Protein AF-A0A161T9F1-F1 (afdb_monomer)

Structure (mmCIF, N/CA/C/O backbone):
data_AF-A0A161T9F1-F1
#
_entry.id   AF-A0A161T9F1-F1
#
loop_
_atom_site.group_PDB
_atom_site.id
_atom_site.type_symbol
_atom_site.label_atom_id
_atom_site.label_alt_id
_atom_site.label_comp_id
_atom_site.label_asym_id
_atom_site.label_entity_id
_atom_site.label_seq_id
_atom_site.pdbx_PDB_ins_code
_atom_site.Cartn_x
_atom_site.Cartn_y
_atom_site.Cartn_z
_atom_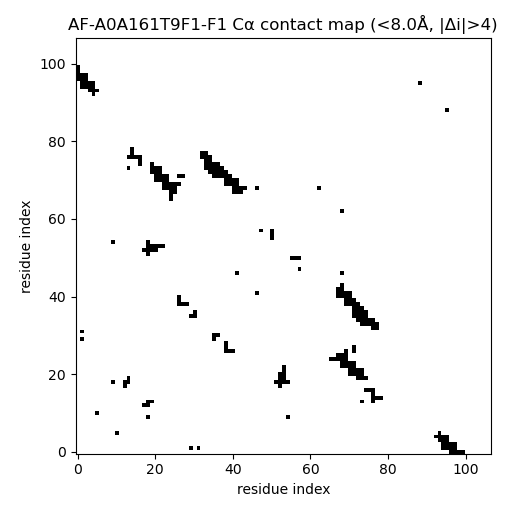site.occupancy
_atom_site.B_iso_or_equiv
_atom_site.auth_seq_id
_atom_site.auth_comp_id
_atom_site.auth_asym_id
_atom_site.auth_atom_id
_atom_site.pdbx_PDB_model_num
ATOM 1 N N . MET A 1 1 ? -2.518 -1.094 17.626 1.00 72.38 1 MET A N 1
ATOM 2 C CA . MET A 1 1 ? -2.829 -1.346 16.187 1.00 72.38 1 MET A CA 1
ATOM 3 C C . MET A 1 1 ? -1.952 -0.500 15.239 1.00 72.38 1 MET A C 1
ATOM 5 O O . MET A 1 1 ? -1.439 0.532 15.658 1.00 72.38 1 MET A O 1
ATOM 9 N N . LYS A 1 2 ? -1.748 -0.908 13.973 1.00 71.12 2 LYS A N 1
ATOM 10 C CA . LYS A 1 2 ? -1.046 -0.122 12.928 1.00 71.12 2 LYS A CA 1
ATOM 11 C C . LYS A 1 2 ? -2.046 0.398 11.887 1.00 71.12 2 LYS A C 1
ATOM 13 O O . LYS A 1 2 ? -2.934 -0.346 11.496 1.00 71.12 2 LYS A O 1
ATOM 18 N N . GLY A 1 3 ? -1.886 1.638 11.429 1.00 74.00 3 GLY A N 1
ATOM 19 C CA . GLY A 1 3 ? -2.657 2.219 10.324 1.00 74.00 3 GLY A CA 1
ATOM 20 C C . GLY A 1 3 ? -1.773 2.513 9.117 1.00 74.00 3 GLY A C 1
ATOM 21 O O . GLY A 1 3 ? -0.661 3.017 9.287 1.00 74.00 3 GLY A O 1
ATOM 22 N N . LEU A 1 4 ? -2.255 2.201 7.912 1.00 79.69 4 LEU A N 1
ATOM 23 C CA . LEU A 1 4 ? -1.605 2.583 6.658 1.00 79.69 4 LEU A CA 1
ATOM 24 C C . LEU A 1 4 ? -2.166 3.921 6.179 1.00 79.69 4 LEU A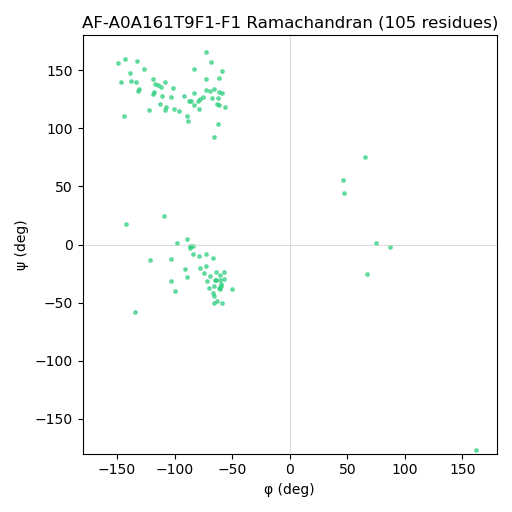 C 1
ATOM 26 O O . LEU A 1 4 ? -3.374 4.066 6.011 1.00 79.69 4 LEU A O 1
ATOM 30 N N . VAL A 1 5 ? -1.285 4.878 5.900 1.00 75.62 5 VAL A N 1
ATOM 31 C CA . VAL A 1 5 ? -1.683 6.153 5.296 1.00 75.62 5 VAL A CA 1
ATOM 32 C C . VAL A 1 5 ? -1.695 6.010 3.774 1.00 75.62 5 VAL A C 1
ATOM 34 O O . VAL A 1 5 ? -0.695 5.633 3.158 1.00 75.62 5 VAL A O 1
ATOM 37 N N . VAL A 1 6 ? -2.839 6.307 3.156 1.00 77.94 6 VAL A N 1
ATOM 38 C CA . VAL A 1 6 ? -3.042 6.281 1.701 1.00 77.94 6 VAL A CA 1
ATOM 39 C C . VAL A 1 6 ? -3.718 7.585 1.291 1.00 77.94 6 VAL A C 1
ATOM 41 O O . VAL A 1 6 ? -4.678 8.011 1.927 1.00 77.94 6 VAL A O 1
ATOM 44 N N . LYS A 1 7 ? -3.198 8.241 0.250 1.00 76.94 7 LYS A N 1
ATOM 45 C CA . LYS A 1 7 ? -3.753 9.499 -0.265 1.00 76.94 7 LYS A CA 1
ATOM 46 C C . LYS A 1 7 ? -4.925 9.242 -1.214 1.00 76.94 7 LYS A C 1
ATOM 48 O O . LYS A 1 7 ? -4.937 8.238 -1.927 1.00 76.94 7 LYS A O 1
ATOM 53 N N . SER A 1 8 ? -5.851 10.194 -1.261 1.00 75.12 8 SER A N 1
ATOM 54 C CA . SER A 1 8 ? -6.860 10.282 -2.320 1.00 75.12 8 SER A CA 1
ATOM 55 C C . SER A 1 8 ? -6.182 10.483 -3.687 1.00 75.12 8 SER A C 1
ATOM 57 O O . SER A 1 8 ? -5.140 11.149 -3.728 1.00 75.12 8 SER A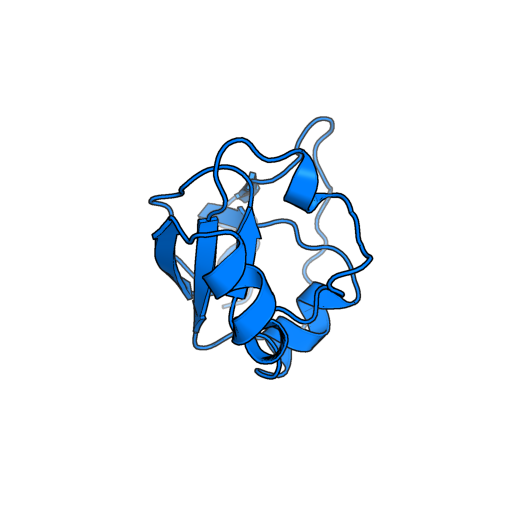 O 1
ATOM 59 N N . PRO A 1 9 ? -6.689 9.892 -4.790 1.00 83.75 9 PRO A N 1
AT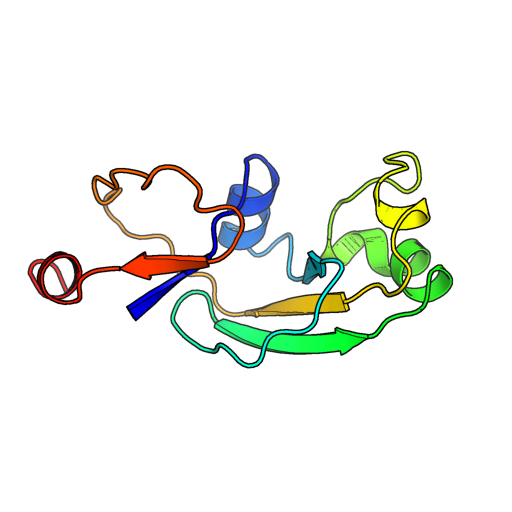OM 60 C CA . PRO A 1 9 ? -7.929 9.103 -4.911 1.00 83.75 9 PRO A CA 1
ATOM 61 C C . PRO A 1 9 ? -7.755 7.595 -4.648 1.00 83.75 9 PRO A C 1
ATOM 63 O O . PRO A 1 9 ? -8.659 6.793 -4.885 1.00 83.75 9 PRO A O 1
ATOM 66 N N . HIS A 1 10 ? -6.562 7.155 -4.246 1.00 84.56 10 HIS A N 1
ATOM 67 C CA . HIS A 1 10 ? -6.252 5.730 -4.160 1.00 84.56 10 HIS A CA 1
ATOM 68 C C . HIS A 1 10 ? -6.958 5.025 -3.002 1.00 84.56 10 HIS A C 1
ATOM 70 O O . HIS A 1 10 ? -7.234 3.833 -3.124 1.00 84.56 10 HIS A O 1
ATOM 76 N N . ILE A 1 11 ? -7.216 5.721 -1.891 1.00 81.69 11 ILE A N 1
ATOM 77 C CA . ILE A 1 11 ? -7.879 5.118 -0.729 1.00 81.69 11 ILE A CA 1
ATOM 78 C C . ILE A 1 11 ? -9.349 4.822 -1.028 1.00 81.69 11 ILE A C 1
ATOM 80 O O . ILE A 1 11 ? -9.850 3.772 -0.657 1.00 81.69 11 ILE A O 1
ATOM 84 N N . GLU A 1 12 ? -10.015 5.687 -1.776 1.00 82.94 12 GLU A N 1
ATOM 85 C CA . GLU A 1 12 ? -11.406 5.564 -2.190 1.00 82.94 12 GLU A CA 1
ATOM 86 C C . GLU A 1 12 ? -11.557 4.374 -3.129 1.00 82.94 12 GLU A C 1
ATOM 88 O O . GLU A 1 12 ? -12.320 3.467 -2.823 1.00 82.94 12 GLU A O 1
ATOM 93 N N . ARG A 1 13 ? -10.713 4.282 -4.164 1.00 84.38 13 ARG A N 1
ATOM 94 C CA . ARG A 1 13 ? -10.702 3.125 -5.075 1.00 84.38 13 ARG A CA 1
ATOM 95 C C . ARG A 1 13 ? -10.402 1.812 -4.361 1.00 84.38 13 ARG A C 1
ATOM 97 O O . ARG A 1 13 ? -10.926 0.770 -4.739 1.00 84.38 13 ARG A O 1
ATOM 104 N N . MET A 1 14 ? -9.530 1.838 -3.349 1.00 85.25 14 MET A N 1
ATOM 105 C CA . MET A 1 14 ? -9.295 0.655 -2.521 1.00 85.25 14 MET A CA 1
ATOM 106 C C . MET A 1 14 ? -10.545 0.296 -1.728 1.00 85.25 14 MET A C 1
ATOM 108 O O . MET A 1 14 ? -10.902 -0.870 -1.685 1.00 85.25 14 MET A O 1
ATOM 112 N N . LEU A 1 15 ? -11.215 1.277 -1.124 1.00 81.50 15 LEU A N 1
ATOM 113 C CA . LEU A 1 15 ? -12.419 1.071 -0.324 1.00 81.50 15 LEU A CA 1
ATOM 114 C C . LEU A 1 15 ? -13.647 0.656 -1.146 1.00 81.50 15 LEU A C 1
ATOM 116 O O . LEU A 1 15 ? -14.509 -0.036 -0.613 1.00 81.50 15 LEU A O 1
ATOM 120 N N . ASP A 1 16 ? -13.708 1.039 -2.419 1.00 84.25 16 ASP A N 1
ATOM 121 C CA . ASP A 1 16 ? -14.743 0.618 -3.374 1.00 84.25 16 ASP A CA 1
ATOM 122 C C . ASP A 1 16 ? -14.434 -0.741 -4.023 1.00 84.25 16 ASP A C 1
ATOM 124 O O . ASP A 1 16 ? -15.219 -1.255 -4.813 1.00 84.25 16 ASP A O 1
ATOM 128 N N . GLY A 1 17 ? -13.294 -1.354 -3.681 1.00 82.06 17 GLY A N 1
ATOM 129 C CA . GLY A 1 17 ? -12.874 -2.649 -4.218 1.00 82.06 17 GLY A CA 1
ATOM 130 C C . GLY A 1 17 ? -12.349 -2.593 -5.655 1.00 82.06 17 GLY A C 1
ATOM 131 O O . GLY A 1 17 ? -11.935 -3.618 -6.191 1.00 82.06 17 GLY A O 1
ATOM 132 N N . GLU A 1 18 ? -12.304 -1.409 -6.263 1.00 86.38 18 GLU A N 1
ATOM 133 C CA . GLU A 1 18 ? -11.777 -1.203 -7.610 1.00 86.38 18 GLU A CA 1
ATOM 134 C C . GLU A 1 18 ? -10.269 -1.460 -7.651 1.00 86.38 18 GLU A C 1
ATOM 136 O O . GLU A 1 18 ? -9.775 -2.105 -8.572 1.00 86.38 18 GLU A O 1
ATOM 141 N N . LYS A 1 19 ? -9.536 -0.988 -6.632 1.00 86.94 19 LYS A N 1
ATOM 142 C CA . LYS A 1 19 ? -8.073 -1.066 -6.521 1.00 86.94 19 LYS A CA 1
ATOM 143 C C . LYS A 1 19 ? -7.656 -2.078 -5.459 1.00 86.94 19 LYS A C 1
ATOM 145 O O . LYS A 1 19 ? -7.834 -1.853 -4.267 1.00 86.94 19 LYS A O 1
ATOM 150 N N . THR A 1 20 ? -6.988 -3.146 -5.877 1.00 88.50 20 THR A N 1
ATOM 151 C CA . THR A 1 20 ? -6.552 -4.217 -4.969 1.00 88.50 20 THR A CA 1
ATOM 152 C C . THR A 1 20 ? -5.066 -4.163 -4.635 1.00 88.50 20 THR A C 1
ATOM 154 O O . THR A 1 20 ? -4.642 -4.855 -3.719 1.00 88.50 20 THR A O 1
ATOM 157 N N . TRP A 1 21 ? -4.240 -3.374 -5.332 1.00 89.25 21 TRP A N 1
ATOM 158 C CA . TRP A 1 21 ? -2.788 -3.315 -5.096 1.00 89.25 21 TRP A CA 1
ATOM 159 C C . TRP A 1 21 ? -2.319 -1.924 -4.660 1.00 89.25 21 TRP A C 1
ATOM 161 O O . TRP A 1 21 ? -2.607 -0.921 -5.314 1.00 89.25 21 TRP A O 1
ATOM 171 N N . GLY A 1 22 ? -1.523 -1.847 -3.593 1.00 88.12 22 GLY A N 1
ATOM 172 C CA . GLY A 1 22 ? -0.742 -0.670 -3.203 1.00 88.12 22 GLY A CA 1
ATOM 173 C C . GLY A 1 22 ? 0.725 -0.807 -3.616 1.00 88.12 22 GLY A C 1
ATOM 174 O O . GLY A 1 22 ? 1.421 -1.674 -3.102 1.00 88.12 22 GLY A O 1
ATOM 175 N N . ILE A 1 23 ? 1.215 0.058 -4.509 1.00 89.06 23 ILE A N 1
ATOM 176 C CA . ILE A 1 23 ? 2.608 0.014 -4.984 1.00 89.06 23 ILE A CA 1
ATOM 177 C C . ILE A 1 23 ? 3.534 0.730 -3.999 1.00 89.06 23 ILE A C 1
ATOM 179 O O . ILE A 1 23 ? 3.241 1.851 -3.570 1.00 89.06 23 ILE A O 1
ATOM 183 N N . ARG A 1 24 ? 4.635 0.084 -3.606 1.00 87.44 24 ARG A N 1
ATOM 184 C CA . ARG A 1 24 ? 5.618 0.594 -2.637 1.00 87.44 24 ARG A CA 1
ATOM 185 C C . ARG A 1 24 ? 7.039 0.189 -3.029 1.00 87.44 24 ARG A C 1
ATOM 187 O O . ARG A 1 24 ? 7.239 -0.789 -3.733 1.00 87.44 24 ARG A O 1
ATOM 194 N N . SER A 1 25 ? 8.034 0.903 -2.509 1.00 86.88 25 SER A N 1
ATOM 195 C CA . SER A 1 25 ? 9.458 0.579 -2.696 1.00 86.88 25 SER A CA 1
ATOM 196 C C . SER A 1 25 ? 10.01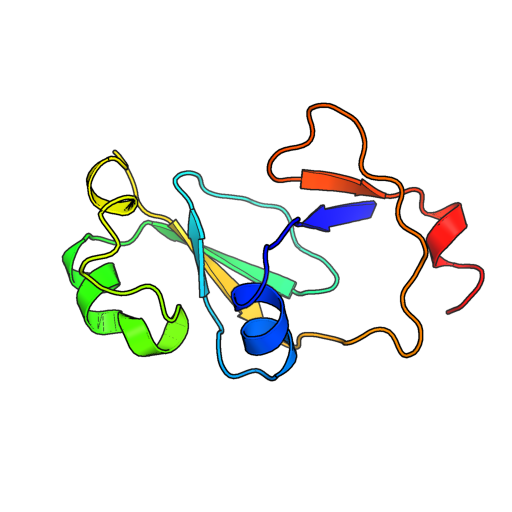5 -0.425 -1.675 1.00 86.88 25 SER A C 1
ATOM 198 O O . SER A 1 25 ? 11.192 -0.777 -1.729 1.00 86.88 25 SER A O 1
ATOM 200 N N . LYS A 1 26 ? 9.192 -0.877 -0.713 1.00 86.19 26 LYS A N 1
ATOM 201 C CA . LYS A 1 26 ? 9.572 -1.830 0.344 1.00 86.19 26 LYS A CA 1
ATOM 202 C C . LYS A 1 26 ? 8.469 -2.863 0.598 1.00 86.19 26 LYS A C 1
ATOM 204 O O . LYS A 1 26 ? 7.282 -2.538 0.512 1.00 86.19 26 LYS A O 1
ATOM 209 N N . ASN A 1 27 ? 8.872 -4.075 0.974 1.00 88.75 27 ASN A N 1
ATOM 210 C CA . ASN A 1 27 ? 7.984 -5.125 1.481 1.00 88.75 27 ASN A CA 1
ATOM 211 C C . ASN A 1 27 ? 7.410 -4.739 2.866 1.00 88.75 27 ASN A C 1
ATOM 213 O O . ASN A 1 27 ? 7.996 -3.932 3.593 1.00 88.75 27 ASN A O 1
ATOM 217 N N . THR A 1 28 ? 6.273 -5.322 3.249 1.00 83.69 28 THR A N 1
ATOM 218 C CA . THR A 1 28 ? 5.749 -5.299 4.616 1.00 83.69 28 THR A CA 1
ATOM 219 C C . THR A 1 28 ? 5.194 -6.660 5.045 1.00 83.69 28 THR A C 1
ATOM 221 O O . THR A 1 28 ? 4.497 -7.339 4.289 1.00 83.69 28 THR A O 1
ATOM 224 N N . THR A 1 29 ? 5.435 -7.023 6.305 1.00 82.19 29 THR A N 1
ATOM 225 C CA . THR A 1 29 ? 4.854 -8.199 6.975 1.00 82.19 29 THR A CA 1
ATOM 226 C C . THR A 1 29 ? 3.639 -7.854 7.845 1.00 82.19 29 THR A C 1
ATOM 228 O O . THR A 1 29 ? 3.067 -8.739 8.470 1.00 82.19 29 THR A O 1
ATOM 231 N N . ILE A 1 30 ? 3.218 -6.583 7.898 1.00 77.75 30 ILE A N 1
ATOM 232 C CA . ILE A 1 30 ? 2.060 -6.142 8.693 1.00 77.75 30 ILE A CA 1
ATOM 233 C C . ILE A 1 30 ? 0.764 -6.626 8.025 1.00 77.75 30 ILE A C 1
ATOM 235 O O . ILE A 1 30 ? 0.606 -6.464 6.814 1.00 77.75 30 ILE A O 1
ATOM 239 N N . ARG A 1 31 ? -0.148 -7.208 8.814 1.00 76.00 31 ARG A N 1
ATOM 240 C CA . ARG A 1 31 ? -1.465 -7.744 8.415 1.00 76.00 31 ARG A CA 1
ATOM 241 C C . ARG A 1 31 ? -2.527 -7.259 9.429 1.00 76.00 31 ARG A C 1
ATOM 243 O O . ARG A 1 31 ? -2.207 -7.189 10.615 1.00 76.00 31 ARG A O 1
ATOM 250 N N . GLY A 1 32 ? -3.739 -6.880 9.001 1.00 64.94 32 GLY A N 1
ATOM 251 C CA . GLY A 1 32 ? -4.808 -6.346 9.874 1.00 64.94 32 GLY A CA 1
ATOM 252 C C . GLY A 1 3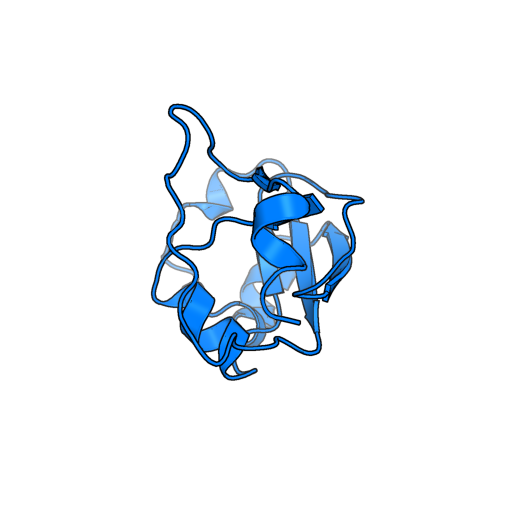2 ? -5.906 -5.598 9.100 1.00 64.94 32 GLY A C 1
ATOM 253 O O . GLY A 1 32 ? -5.827 -5.533 7.889 1.00 64.94 32 GLY A O 1
ATOM 254 N N . THR A 1 33 ? -6.906 -5.010 9.769 1.00 62.97 33 THR A N 1
ATOM 255 C CA . THR A 1 33 ? -8.113 -4.451 9.113 1.00 62.97 33 THR A CA 1
ATOM 256 C C . THR A 1 33 ? -7.799 -3.354 8.074 1.00 62.97 33 THR A C 1
ATOM 258 O O . THR A 1 33 ? -7.102 -2.384 8.376 1.00 62.97 33 THR A O 1
ATOM 261 N N . ILE A 1 34 ? -8.379 -3.495 6.869 1.00 61.06 34 ILE A N 1
ATOM 262 C CA . ILE A 1 34 ? -7.736 -3.286 5.549 1.00 61.06 34 ILE A CA 1
ATOM 263 C C . ILE A 1 34 ? -6.649 -4.343 5.357 1.00 61.06 34 ILE A C 1
ATOM 265 O O . ILE A 1 34 ? -5.459 -4.054 5.510 1.00 61.06 34 ILE A O 1
ATOM 269 N N . ASP A 1 35 ? -7.076 -5.574 5.057 1.00 58.91 35 ASP A N 1
ATOM 270 C CA . ASP A 1 35 ? -6.176 -6.718 4.976 1.00 58.91 35 ASP A CA 1
ATOM 271 C C . ASP A 1 35 ? -5.222 -6.523 3.801 1.00 58.91 35 ASP A C 1
ATOM 273 O O . ASP A 1 35 ? -5.506 -6.918 2.670 1.00 58.91 35 ASP A O 1
ATOM 277 N N . ILE A 1 36 ? -4.055 -5.935 4.067 1.00 63.53 36 ILE A N 1
ATOM 278 C CA . ILE A 1 36 ? -2.877 -6.276 3.284 1.00 63.53 36 ILE A CA 1
ATOM 279 C C . ILE A 1 36 ? -2.685 -7.750 3.568 1.00 63.53 36 ILE A C 1
ATOM 281 O O . ILE A 1 36 ? -2.284 -8.090 4.669 1.00 63.53 36 ILE A O 1
ATOM 285 N N . ILE A 1 37 ? -3.043 -8.620 2.641 1.00 67.88 37 ILE A N 1
ATOM 286 C CA . ILE A 1 37 ? -2.918 -10.066 2.829 1.00 67.88 37 ILE A CA 1
ATOM 287 C C . ILE A 1 37 ? -1.549 -10.558 2.370 1.00 67.88 37 ILE A C 1
ATOM 289 O O . ILE A 1 37 ? -1.018 -11.526 2.908 1.00 67.88 37 ILE A O 1
ATOM 293 N N . ASP A 1 38 ? -0.954 -9.856 1.407 1.00 71.94 38 ASP A N 1
ATOM 294 C CA . ASP A 1 38 ? 0.271 -10.269 0.745 1.00 71.94 38 ASP A CA 1
ATOM 295 C C . ASP A 1 38 ?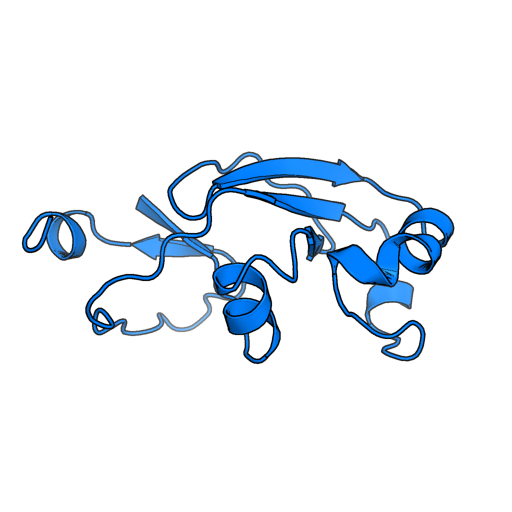 1.104 -9.058 0.305 1.00 71.94 38 ASP A C 1
ATOM 297 O O . ASP A 1 38 ? 0.594 -7.947 0.129 1.00 71.94 38 ASP A O 1
ATOM 301 N N . SER A 1 39 ? 2.405 -9.270 0.151 1.00 86.00 39 SER A N 1
ATOM 302 C CA . SER A 1 39 ? 3.346 -8.287 -0.366 1.00 86.00 39 SER A CA 1
ATOM 303 C C . SER A 1 39 ? 4.385 -9.008 -1.209 1.00 86.00 39 SER A C 1
ATOM 305 O O . SER A 1 39 ? 5.220 -9.747 -0.685 1.00 86.00 39 SER A O 1
ATOM 307 N N . LYS A 1 40 ? 4.327 -8.782 -2.521 1.00 89.25 40 LYS A N 1
ATOM 308 C CA . LYS A 1 40 ? 5.214 -9.434 -3.486 1.00 89.25 40 LYS A CA 1
ATOM 309 C C . LYS A 1 40 ? 6.090 -8.422 -4.204 1.00 89.25 40 LYS A C 1
ATOM 311 O O . LYS A 1 40 ? 5.619 -7.343 -4.564 1.00 89.25 40 LYS A O 1
ATOM 316 N N . GLU A 1 41 ? 7.359 -8.770 -4.389 1.00 92.56 41 GLU A N 1
ATOM 317 C CA . GLU A 1 41 ? 8.240 -8.053 -5.313 1.00 92.56 41 GLU A CA 1
ATOM 318 C C . GLU A 1 41 ? 7.750 -8.336 -6.737 1.00 92.56 41 GLU A C 1
ATOM 320 O O . GLU A 1 41 ? 7.449 -9.484 -7.058 1.00 92.56 41 GLU A O 1
ATOM 325 N N . ILE A 1 42 ? 7.617 -7.297 -7.556 1.00 91.31 42 ILE A N 1
ATOM 326 C CA . ILE A 1 42 ? 7.190 -7.398 -8.953 1.00 91.31 42 ILE A CA 1
ATOM 327 C C . ILE A 1 42 ? 8.204 -6.700 -9.854 1.00 91.31 42 ILE A C 1
ATOM 329 O O . ILE A 1 42 ? 8.866 -5.740 -9.452 1.00 91.31 42 ILE A O 1
ATOM 333 N N . SER A 1 43 ? 8.313 -7.178 -11.087 1.00 90.69 43 SER A N 1
ATOM 334 C CA . SER A 1 43 ? 9.096 -6.520 -12.132 1.00 90.69 43 SER A CA 1
ATOM 335 C C . SER A 1 43 ? 8.420 -5.237 -12.643 1.00 90.69 43 SER A C 1
ATOM 337 O O . SER A 1 43 ? 7.229 -5.003 -12.420 1.00 90.69 43 SER A O 1
ATOM 339 N N . LEU A 1 44 ? 9.170 -4.399 -13.373 1.00 88.69 44 LEU A N 1
ATOM 340 C CA . LEU A 1 44 ? 8.605 -3.226 -14.056 1.00 88.69 44 LEU A CA 1
ATOM 341 C C . LEU A 1 44 ? 7.554 -3.631 -15.102 1.00 88.69 44 LEU A C 1
ATOM 343 O O . LEU A 1 44 ? 6.532 -2.960 -15.225 1.00 88.69 44 LEU A O 1
ATOM 347 N N . GLN A 1 45 ? 7.782 -4.744 -15.804 1.00 88.56 45 GLN A N 1
ATOM 348 C CA . GLN A 1 45 ? 6.835 -5.289 -16.776 1.00 88.56 45 GLN A CA 1
ATOM 349 C C . GLN A 1 45 ? 5.530 -5.705 -16.088 1.00 88.56 45 GLN A C 1
ATOM 351 O O . GLN A 1 45 ? 4.456 -5.266 -16.483 1.00 88.56 45 GLN A O 1
ATOM 356 N N . GLU A 1 46 ? 5.612 -6.452 -14.981 1.00 89.50 46 GLU A N 1
ATOM 357 C CA . GLU A 1 46 ? 4.424 -6.809 -14.201 1.00 89.50 46 GLU A CA 1
ATOM 358 C C . GLU A 1 46 ? 3.693 -5.580 -13.661 1.00 89.50 46 GLU A C 1
ATOM 360 O O . GLU A 1 46 ? 2.468 -5.580 -13.649 1.00 89.50 46 GLU A O 1
ATOM 365 N N . TYR A 1 47 ? 4.405 -4.537 -13.225 1.00 89.06 47 TYR A N 1
ATOM 366 C CA . TYR A 1 47 ? 3.783 -3.266 -12.848 1.00 89.06 47 TYR A CA 1
ATOM 367 C C . TYR A 1 47 ? 2.991 -2.669 -14.024 1.00 89.06 47 TYR A C 1
ATOM 369 O O . TYR A 1 47 ? 1.811 -2.366 -13.879 1.00 89.06 47 TYR A O 1
ATOM 377 N N . GLN A 1 48 ? 3.597 -2.571 -15.209 1.00 88.44 48 GLN A N 1
ATOM 378 C CA . GLN A 1 48 ? 2.952 -2.002 -16.397 1.00 88.44 48 GLN A CA 1
ATOM 379 C C . GLN A 1 48 ? 1.759 -2.834 -16.895 1.00 88.44 48 GLN A C 1
ATOM 381 O O . GLN A 1 48 ? 0.768 -2.268 -17.358 1.00 88.44 48 GLN A O 1
ATOM 386 N N . ASP A 1 49 ? 1.828 -4.159 -16.798 1.00 89.81 49 ASP A N 1
ATOM 387 C CA . ASP A 1 49 ? 0.772 -5.061 -17.275 1.00 89.81 49 ASP A CA 1
ATOM 388 C C . ASP A 1 49 ? -0.421 -5.137 -16.311 1.00 89.81 49 ASP A C 1
ATOM 390 O O . ASP A 1 49 ? -1.532 -5.512 -16.694 1.00 89.81 49 ASP A O 1
ATOM 394 N N . ASN A 1 50 ? -0.213 -4.761 -15.047 1.00 90.06 50 ASN A N 1
ATOM 395 C CA . ASN A 1 50 ? -1.197 -4.879 -13.974 1.00 90.06 50 ASN A CA 1
ATOM 396 C C . ASN A 1 50 ? -1.759 -3.531 -13.505 1.00 90.06 50 ASN A C 1
ATOM 398 O O . ASN A 1 50 ? -2.294 -3.436 -12.395 1.00 90.06 50 ASN A O 1
ATOM 402 N N . GLU A 1 51 ? -1.727 -2.518 -14.375 1.00 87.94 51 GLU A N 1
ATOM 403 C CA . GLU A 1 51 ? -2.251 -1.175 -14.107 1.00 87.94 51 GLU A CA 1
ATOM 404 C C . GLU A 1 51 ? -3.678 -1.201 -13.548 1.00 87.94 51 GLU A C 1
ATOM 406 O O . GLU A 1 51 ? -3.982 -0.496 -12.590 1.00 87.94 51 GLU A O 1
ATOM 411 N N . LYS A 1 52 ? -4.529 -2.104 -14.045 1.00 88.88 52 LYS A N 1
ATOM 412 C CA . LYS A 1 52 ? -5.910 -2.291 -13.569 1.00 88.88 52 LYS A CA 1
ATOM 413 C C . LYS A 1 52 ? -6.047 -2.595 -12.071 1.00 88.88 52 LYS A C 1
ATOM 415 O O . LYS A 1 52 ? -7.107 -2.362 -11.510 1.00 88.88 52 LYS A O 1
ATOM 420 N N . TYR A 1 53 ? -5.017 -3.130 -11.410 1.00 87.06 53 TYR A N 1
ATOM 421 C CA . TYR A 1 53 ? -5.081 -3.446 -9.978 1.00 87.06 53 TYR A CA 1
ATOM 422 C C . TYR A 1 53 ? -4.607 -2.296 -9.094 1.00 87.06 53 TYR A C 1
ATOM 424 O O . TYR A 1 53 ? -4.957 -2.250 -7.913 1.00 87.06 53 TYR A O 1
ATOM 432 N N . HIS A 1 54 ? -3.814 -1.366 -9.633 1.00 86.50 54 HIS A N 1
ATOM 433 C CA . HIS A 1 54 ? -3.257 -0.258 -8.862 1.00 86.50 54 HIS A CA 1
ATOM 434 C C . HIS A 1 54 ? -3.623 1.139 -9.377 1.00 86.50 54 HIS A C 1
ATOM 436 O O . HIS A 1 54 ? -3.448 2.090 -8.621 1.00 86.50 54 HIS A O 1
ATOM 442 N N . TYR A 1 55 ? -4.160 1.308 -10.579 1.00 86.94 55 TYR A N 1
ATOM 443 C CA . TYR A 1 55 ? -4.563 2.603 -11.141 1.00 86.94 55 TYR A CA 1
ATOM 444 C C . TYR A 1 55 ? -3.493 3.692 -10.972 1.00 86.94 55 TYR A C 1
ATOM 446 O O . TYR A 1 55 ? -3.786 4.797 -10.518 1.00 86.94 55 TYR A O 1
ATOM 454 N N . VAL A 1 56 ? -2.236 3.339 -11.243 1.00 84.31 56 VAL A N 1
ATOM 455 C CA . VAL A 1 56 ? -1.130 4.303 -11.321 1.00 84.31 56 VAL A CA 1
ATOM 456 C C . VAL A 1 56 ? -0.708 4.299 -12.776 1.00 84.31 56 VAL A C 1
ATOM 458 O O . VAL A 1 56 ? -0.372 3.227 -13.280 1.00 84.31 56 VAL A O 1
ATOM 461 N N . SER A 1 57 ? -0.771 5.461 -13.427 1.00 79.12 57 SER A N 1
ATOM 462 C CA . SER A 1 57 ? -0.428 5.572 -14.844 1.00 79.12 57 SER A CA 1
ATOM 463 C C . SER A 1 57 ? 1.014 5.119 -15.077 1.00 79.12 57 SER A C 1
ATOM 465 O O . SER A 1 57 ? 1.897 5.297 -14.229 1.00 79.12 57 SER A O 1
ATOM 467 N N . LYS A 1 58 ? 1.274 4.563 -16.259 1.00 71.94 58 LYS A N 1
ATOM 468 C CA . LYS A 1 58 ? 2.634 4.247 -16.717 1.00 71.94 58 LYS A CA 1
ATOM 469 C C . LYS A 1 58 ? 3.511 5.501 -16.799 1.00 71.94 58 LYS A C 1
ATOM 471 O O . LYS A 1 58 ? 4.719 5.402 -16.596 1.00 71.94 58 LYS A O 1
ATOM 476 N N . ASP A 1 59 ? 2.890 6.663 -16.994 1.00 69.50 59 ASP A N 1
ATOM 477 C CA . ASP A 1 59 ? 3.559 7.961 -17.130 1.00 69.50 59 ASP A CA 1
ATOM 478 C C . ASP A 1 59 ? 3.888 8.627 -15.787 1.00 69.50 59 ASP A C 1
ATOM 480 O O . ASP A 1 59 ? 4.601 9.626 -15.753 1.00 69.50 59 ASP A O 1
ATOM 484 N N . ASP A 1 60 ? 3.403 8.083 -14.663 1.00 69.00 60 ASP A N 1
ATOM 485 C CA . ASP A 1 60 ? 3.523 8.729 -13.346 1.00 69.00 60 ASP A CA 1
ATOM 486 C C . ASP A 1 60 ? 4.990 8.805 -12.861 1.00 69.00 60 ASP A C 1
ATOM 488 O O . ASP A 1 60 ? 5.298 9.516 -11.913 1.00 69.00 60 ASP A O 1
ATOM 492 N N . GLY A 1 61 ? 5.930 8.101 -13.513 1.00 65.75 61 GLY A N 1
ATOM 493 C CA . GLY A 1 61 ? 7.390 8.284 -13.403 1.00 65.75 61 GLY A CA 1
ATOM 494 C C . GLY A 1 61 ? 8.030 7.936 -12.048 1.00 65.75 61 GLY A C 1
ATOM 495 O O . GLY A 1 61 ? 9.191 7.533 -11.990 1.00 65.75 61 GLY A O 1
ATOM 496 N N . PHE A 1 62 ? 7.281 7.999 -10.947 1.00 72.12 62 PHE A N 1
ATOM 497 C CA . PHE A 1 62 ? 7.743 7.747 -9.583 1.00 72.12 62 PHE A CA 1
ATOM 498 C C . PHE A 1 62 ? 8.304 6.338 -9.402 1.00 72.12 62 PHE A C 1
ATOM 500 O O . PHE A 1 62 ? 9.256 6.142 -8.646 1.00 72.12 62 PHE A O 1
ATOM 507 N N . VAL A 1 63 ? 7.733 5.362 -10.109 1.00 73.75 63 VAL A N 1
ATOM 508 C CA . VAL A 1 63 ? 8.124 3.951 -10.017 1.00 73.75 63 VAL A CA 1
ATOM 509 C C . VAL A 1 63 ? 9.452 3.677 -10.728 1.00 73.75 63 VAL A C 1
ATOM 511 O O . VAL A 1 63 ? 10.177 2.780 -10.307 1.00 73.75 63 VAL A O 1
ATOM 514 N N . LEU A 1 64 ? 9.843 4.494 -11.715 1.00 74.06 64 LEU A N 1
ATOM 515 C CA . LEU A 1 64 ? 11.133 4.354 -12.410 1.00 74.06 64 LEU A CA 1
ATOM 516 C C . LEU A 1 64 ? 12.330 4.589 -11.475 1.00 74.06 64 LEU A C 1
ATOM 518 O O . LEU A 1 64 ? 13.414 4.065 -11.708 1.00 74.06 64 LEU A O 1
ATOM 522 N N . ASN A 1 65 ? 12.124 5.328 -10.381 1.00 79.69 65 ASN A N 1
ATOM 523 C CA . ASN A 1 65 ? 13.153 5.594 -9.375 1.00 79.69 65 ASN A CA 1
ATOM 524 C C . ASN A 1 65 ? 13.249 4.501 -8.297 1.00 79.69 65 ASN A C 1
ATOM 526 O O . ASN A 1 65 ? 14.080 4.588 -7.387 1.00 79.69 65 ASN A O 1
ATOM 530 N N . TYR A 1 66 ? 12.385 3.484 -8.332 1.00 81.69 66 TYR A N 1
ATOM 531 C CA . TYR A 1 66 ? 12.402 2.417 -7.340 1.00 81.69 66 TYR A CA 1
ATOM 532 C C . TYR A 1 66 ? 13.401 1.335 -7.737 1.00 81.69 66 TYR A C 1
ATOM 534 O O . TYR A 1 66 ? 13.269 0.694 -8.771 1.00 81.69 66 TYR A O 1
ATOM 542 N N . LYS A 1 67 ? 14.360 1.054 -6.846 1.00 84.75 67 LYS A N 1
ATOM 543 C CA . LYS A 1 67 ? 15.267 -0.097 -7.004 1.00 84.75 67 LYS A CA 1
ATOM 544 C C . LYS A 1 67 ? 14.514 -1.431 -7.037 1.00 84.75 67 LYS A C 1
ATOM 546 O O . LYS A 1 67 ? 14.993 -2.387 -7.632 1.00 84.75 67 LYS A O 1
ATOM 551 N N . LYS A 1 68 ? 13.380 -1.495 -6.334 1.00 87.94 68 LYS A N 1
ATOM 552 C CA . LYS A 1 68 ? 12.499 -2.657 -6.207 1.00 87.94 68 LYS A CA 1
ATOM 553 C C . LYS A 1 68 ? 11.057 -2.191 -6.084 1.00 87.94 68 LYS A C 1
ATOM 555 O O . LYS A 1 68 ? 10.789 -1.219 -5.374 1.00 87.94 68 LYS A O 1
ATOM 560 N N . ILE A 1 69 ? 10.143 -2.900 -6.733 1.00 90.19 69 ILE A N 1
ATOM 561 C CA . ILE A 1 69 ? 8.716 -2.585 -6.735 1.00 90.19 69 ILE A CA 1
ATOM 562 C C . ILE A 1 69 ? 8.001 -3.678 -5.952 1.00 90.19 69 ILE A C 1
ATOM 564 O O . ILE A 1 69 ? 8.181 -4.859 -6.224 1.00 90.19 69 ILE A O 1
ATOM 568 N N . TYR A 1 70 ? 7.189 -3.286 -4.978 1.00 90.38 70 TYR A N 1
ATOM 569 C CA . TYR A 1 70 ? 6.371 -4.199 -4.193 1.00 90.38 70 TYR A CA 1
ATOM 570 C C . TYR A 1 70 ? 4.895 -3.879 -4.382 1.00 90.38 70 TYR A C 1
ATOM 572 O O . TYR A 1 70 ? 4.477 -2.733 -4.200 1.00 90.38 70 TYR A O 1
ATOM 580 N N . ALA A 1 71 ? 4.103 -4.901 -4.691 1.00 90.31 71 ALA A N 1
ATOM 581 C CA . ALA A 1 71 ? 2.651 -4.828 -4.694 1.00 90.31 71 ALA A CA 1
ATOM 582 C C . ALA A 1 71 ? 2.106 -5.352 -3.365 1.00 90.31 71 ALA A C 1
ATOM 584 O O . ALA A 1 71 ? 2.255 -6.529 -3.041 1.00 90.31 71 ALA A O 1
ATOM 585 N N . TRP A 1 72 ? 1.481 -4.469 -2.590 1.00 89.38 72 TRP A N 1
ATOM 586 C CA . TRP A 1 72 ? 0.763 -4.819 -1.367 1.00 89.38 72 TRP A CA 1
ATOM 587 C C . TRP A 1 72 ? -0.679 -5.147 -1.735 1.00 89.38 72 TRP A C 1
ATOM 589 O O . TRP A 1 72 ? -1.423 -4.257 -2.148 1.00 89.38 72 TRP A O 1
ATOM 599 N N . VAL A 1 73 ? -1.058 -6.417 -1.629 1.00 84.00 73 VAL A N 1
ATOM 600 C CA . VAL A 1 73 ? -2.378 -6.905 -2.033 1.00 84.00 73 VAL A CA 1
ATOM 601 C C . VAL A 1 73 ? -3.368 -6.661 -0.906 1.00 84.00 73 VAL A C 1
ATOM 603 O O . VAL A 1 73 ? -3.195 -7.187 0.188 1.00 84.00 73 VAL A O 1
ATOM 606 N N . VAL A 1 74 ? -4.405 -5.887 -1.195 1.00 83.25 74 VAL A N 1
ATOM 607 C CA . VAL A 1 74 ? -5.496 -5.522 -0.297 1.00 83.25 74 VA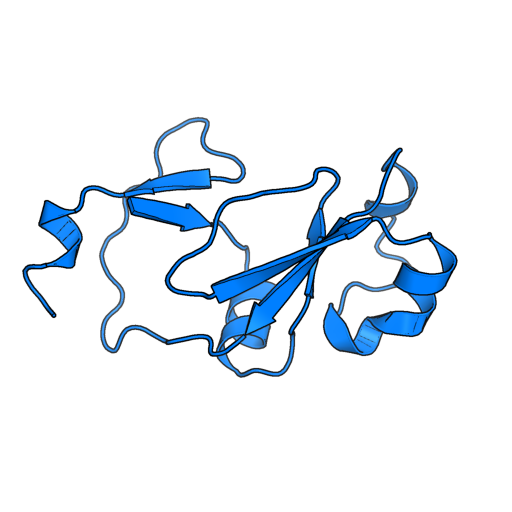L A CA 1
ATOM 608 C C . VAL A 1 74 ? -6.723 -6.373 -0.617 1.00 83.25 74 VAL A C 1
ATOM 610 O O . VAL A 1 74 ? -7.093 -6.522 -1.785 1.00 83.25 74 VAL A O 1
ATOM 613 N N . ARG A 1 75 ? -7.373 -6.917 0.415 1.00 75.94 75 ARG A N 1
ATOM 614 C CA . ARG A 1 75 ? -8.683 -7.576 0.313 1.00 75.94 75 ARG A CA 1
ATOM 615 C C . ARG A 1 75 ? -9.637 -7.088 1.397 1.00 75.94 75 ARG A C 1
ATOM 617 O O . ARG A 1 75 ? -9.203 -6.585 2.428 1.00 75.94 75 ARG A O 1
ATOM 624 N N . ASN A 1 76 ? -10.935 -7.259 1.134 1.00 72.94 76 ASN A N 1
ATOM 625 C CA . ASN A 1 76 ? -12.035 -6.959 2.056 1.00 72.94 76 ASN A CA 1
ATOM 626 C C . ASN A 1 76 ? -11.900 -5.585 2.735 1.00 72.94 76 ASN A C 1
ATOM 628 O O . ASN A 1 76 ? -11.866 -5.494 3.964 1.00 72.94 76 ASN A O 1
ATOM 632 N N . PRO A 1 77 ? -11.770 -4.504 1.950 1.00 73.75 77 PRO A N 1
ATOM 633 C CA . PRO A 1 77 ? -11.681 -3.173 2.515 1.00 73.75 77 PRO A CA 1
ATOM 634 C C . PRO A 1 77 ? -12.982 -2.851 3.265 1.00 73.75 77 PRO A C 1
ATOM 636 O O . PRO A 1 77 ? -14.076 -2.950 2.713 1.00 73.75 77 PRO A O 1
ATOM 639 N N . VAL A 1 78 ? -12.874 -2.458 4.533 1.00 70.75 78 VAL A N 1
ATOM 640 C CA . VAL A 1 78 ? -14.035 -2.071 5.343 1.00 70.75 78 VAL A CA 1
ATOM 641 C C . VAL A 1 78 ? -14.021 -0.562 5.539 1.00 70.75 78 VAL A C 1
ATOM 643 O O . VAL A 1 78 ? -13.101 -0.009 6.144 1.00 70.75 78 VAL A O 1
ATOM 646 N N . ARG A 1 79 ? -15.067 0.112 5.051 1.00 71.19 79 ARG A N 1
ATOM 647 C CA . ARG A 1 79 ? -15.325 1.520 5.371 1.00 71.19 79 ARG A CA 1
ATOM 648 C C . ARG A 1 79 ? -15.882 1.611 6.792 1.00 71.19 79 ARG A C 1
ATOM 650 O O . ARG A 1 79 ? -16.878 0.967 7.117 1.00 71.19 79 ARG A O 1
ATOM 657 N N . PHE A 1 80 ? -15.277 2.442 7.639 1.00 67.12 80 PHE A N 1
ATOM 658 C CA . PHE A 1 80 ? -15.905 2.791 8.914 1.00 67.12 80 PHE A CA 1
ATOM 659 C C . PHE A 1 80 ? -17.177 3.594 8.654 1.00 67.12 80 PHE A C 1
ATOM 661 O O . PHE A 1 80 ? -17.156 4.549 7.880 1.00 67.12 80 PHE A O 1
ATOM 668 N N . LYS A 1 81 ? -18.270 3.232 9.339 1.00 66.12 81 LYS A N 1
ATOM 669 C CA . LYS A 1 81 ? -19.559 3.943 9.247 1.00 66.12 81 LYS A CA 1
ATOM 670 C C . LYS A 1 81 ? -19.437 5.429 9.603 1.00 66.12 81 LYS A C 1
ATOM 672 O O . LYS A 1 81 ? -20.177 6.245 9.072 1.00 66.12 81 LYS A O 1
ATOM 677 N N . GLN A 1 82 ? -18.492 5.775 10.476 1.00 64.00 82 GLN A N 1
ATOM 678 C CA . GLN A 1 82 ? -18.169 7.147 10.843 1.00 64.00 82 GLN A CA 1
ATOM 679 C C . GLN A 1 82 ? -16.656 7.355 10.748 1.00 64.00 82 GLN A C 1
ATOM 681 O O . GLN A 1 82 ? -15.879 6.524 11.230 1.00 64.00 82 GLN A O 1
ATOM 686 N N . GLN A 1 83 ? -16.233 8.459 10.128 1.00 65.69 83 GLN A N 1
ATOM 687 C CA . GLN A 1 83 ? -14.822 8.840 10.087 1.00 65.69 83 GLN A CA 1
ATOM 688 C C . GLN A 1 83 ? -14.327 9.058 11.520 1.00 65.69 83 GLN A C 1
ATOM 690 O O . GLN A 1 83 ? -14.859 9.894 12.250 1.00 65.69 83 GLN A O 1
ATOM 695 N N . LYS A 1 84 ? -13.322 8.286 11.940 1.00 66.00 84 LYS A N 1
ATOM 696 C CA . LYS A 1 84 ? -12.705 8.451 13.257 1.00 66.00 84 LYS A CA 1
ATOM 697 C C . LYS A 1 84 ? -11.751 9.649 13.198 1.00 66.00 84 LYS A C 1
ATOM 699 O O . LYS A 1 84 ? -10.865 9.639 12.341 1.00 66.00 84 LYS A O 1
ATOM 704 N N . PRO A 1 85 ? -11.891 10.659 14.078 1.00 63.00 85 PRO A N 1
ATOM 705 C CA . PRO A 1 85 ? -10.949 11.768 14.140 1.00 63.00 85 PRO A CA 1
ATOM 706 C C . PRO A 1 85 ? -9.536 11.228 14.359 1.00 63.00 85 PRO A C 1
ATOM 708 O O . PRO A 1 85 ? -9.260 10.560 15.354 1.00 63.00 85 PRO A O 1
ATOM 711 N N . TYR A 1 86 ? -8.649 11.495 13.407 1.00 65.94 86 TYR A N 1
ATOM 712 C CA . TYR A 1 86 ? -7.275 11.022 13.429 1.00 65.94 86 TYR A CA 1
ATOM 713 C C . TYR A 1 86 ? -6.330 12.219 13.367 1.00 65.94 86 TYR A C 1
ATOM 715 O O . TYR A 1 86 ? -6.303 12.954 12.381 1.00 65.94 86 TYR A O 1
ATOM 723 N N . LYS A 1 87 ? -5.547 12.423 14.431 1.00 67.25 87 LYS A N 1
ATOM 724 C CA . LYS A 1 87 ? -4.488 13.434 14.447 1.00 67.25 87 LYS A CA 1
ATOM 725 C C . LYS A 1 87 ? -3.213 12.802 13.902 1.00 67.25 87 LYS A C 1
ATOM 727 O O . LYS A 1 87 ? -2.585 11.990 14.579 1.00 67.25 87 LYS A O 1
ATOM 732 N N . HIS A 1 88 ? -2.852 13.172 12.676 1.00 71.31 88 HIS A N 1
ATOM 733 C CA . HIS A 1 88 ? -1.643 12.669 12.028 1.00 71.31 88 HIS A CA 1
ATOM 734 C C . HIS A 1 88 ? -0.394 13.110 12.811 1.00 71.31 88 HIS A C 1
ATOM 736 O O . HIS A 1 88 ? -0.193 14.315 12.991 1.00 71.31 88 HIS A O 1
ATOM 742 N N . PRO A 1 89 ? 0.444 12.179 13.304 1.00 72.81 89 PRO A N 1
ATOM 743 C CA . PRO A 1 89 ? 1.667 12.526 14.001 1.00 72.81 89 PRO A CA 1
ATOM 744 C C . PRO A 1 89 ? 2.699 13.056 13.005 1.00 72.81 89 PRO A C 1
ATOM 746 O O . PRO A 1 89 ? 2.837 12.565 11.880 1.00 72.81 89 PRO A O 1
ATOM 749 N N . GLN A 1 90 ? 3.454 14.063 13.433 1.00 71.56 90 GLN A N 1
ATOM 750 C CA . GLN A 1 90 ? 4.507 14.657 12.620 1.00 71.56 90 GLN A CA 1
ATOM 751 C C . GLN A 1 90 ? 5.578 13.603 12.288 1.00 71.56 90 GLN A C 1
ATOM 753 O O . GLN A 1 90 ? 6.037 12.873 13.163 1.00 71.56 90 GLN A O 1
ATOM 758 N N . GLY A 1 91 ? 5.951 13.499 11.009 1.00 67.81 91 GLY A N 1
ATOM 759 C CA . GLY A 1 91 ? 6.980 12.565 10.533 1.00 67.81 91 GLY A CA 1
ATOM 760 C C . GLY A 1 91 ? 6.496 11.153 10.180 1.00 67.81 91 GLY A C 1
ATOM 761 O O . GLY A 1 91 ? 7.290 10.355 9.684 1.00 67.81 91 GLY A O 1
ATOM 762 N N . ALA A 1 92 ? 5.213 10.821 10.360 1.00 68.56 92 ALA A N 1
ATOM 763 C CA . ALA A 1 92 ? 4.697 9.540 9.882 1.00 68.56 92 ALA A CA 1
ATOM 764 C C . ALA A 1 92 ? 4.416 9.572 8.372 1.00 68.56 92 ALA A C 1
ATOM 766 O O . ALA A 1 92 ? 3.558 10.318 7.903 1.00 68.56 92 ALA A O 1
ATOM 767 N N . VAL A 1 93 ? 5.144 8.746 7.614 1.00 67.56 93 VAL A N 1
ATOM 768 C CA . VAL A 1 93 ? 5.092 8.741 6.138 1.00 67.56 93 VAL A CA 1
ATOM 769 C C . VAL A 1 93 ? 4.282 7.567 5.575 1.00 67.56 93 VAL A C 1
ATOM 771 O O . VAL A 1 93 ? 3.670 7.702 4.521 1.00 67.56 93 VAL A O 1
ATOM 774 N N . ILE A 1 94 ? 4.270 6.409 6.251 1.00 71.62 94 ILE A N 1
ATOM 775 C CA . ILE A 1 94 ? 3.659 5.171 5.722 1.00 71.62 94 ILE A CA 1
ATOM 776 C C . ILE A 1 94 ? 2.804 4.473 6.782 1.00 71.62 94 ILE A C 1
ATOM 778 O O . ILE A 1 94 ? 1.610 4.277 6.577 1.00 71.62 94 ILE A O 1
ATOM 782 N N . TRP A 1 95 ? 3.407 4.121 7.919 1.00 74.88 95 TRP A N 1
ATOM 783 C CA . TRP A 1 95 ? 2.729 3.427 9.011 1.00 74.88 95 TRP A CA 1
ATOM 784 C C . TRP A 1 95 ? 2.606 4.323 10.231 1.00 74.88 95 TRP A C 1
ATOM 786 O O . TRP A 1 95 ? 3.575 4.963 10.639 1.00 74.88 95 TRP A O 1
ATOM 796 N N . VAL A 1 96 ? 1.425 4.315 10.838 1.00 74.25 96 VAL A N 1
ATOM 797 C CA . VAL A 1 96 ? 1.126 5.053 12.065 1.00 74.25 96 VAL A CA 1
ATOM 798 C C . VAL A 1 96 ? 0.727 4.081 13.165 1.00 74.25 96 VAL A C 1
ATOM 800 O O . VAL A 1 96 ? 0.069 3.072 12.910 1.00 74.25 96 VAL A O 1
ATOM 803 N N . ASN A 1 97 ? 1.143 4.361 14.397 1.00 73.69 97 ASN A N 1
ATOM 804 C CA . ASN A 1 97 ? 0.640 3.631 15.555 1.00 73.69 97 ASN A CA 1
ATOM 805 C C . ASN A 1 97 ? -0.731 4.204 15.915 1.00 73.69 97 ASN A C 1
ATOM 807 O O . ASN A 1 97 ? -0.859 5.405 16.140 1.00 73.69 97 ASN A O 1
ATOM 811 N N . LEU A 1 98 ? -1.741 3.341 15.940 1.00 70.19 98 LEU A N 1
ATOM 812 C CA . LEU A 1 98 ? -3.095 3.670 16.361 1.00 70.19 98 LEU A CA 1
ATOM 813 C C . LEU A 1 98 ? -3.301 3.126 17.776 1.00 70.19 98 LEU A C 1
ATOM 815 O O . LEU A 1 98 ? -3.055 1.939 18.026 1.00 70.19 98 LEU A O 1
ATOM 819 N N . ASP A 1 99 ? -3.733 4.004 18.680 1.00 69.06 99 ASP A N 1
ATOM 820 C CA . ASP A 1 99 ? -4.107 3.644 20.046 1.00 69.06 99 ASP A CA 1
ATOM 821 C C . ASP A 1 99 ? -5.380 2.782 20.022 1.00 69.06 99 ASP A C 1
ATOM 823 O O . ASP A 1 99 ? -6.401 3.143 19.430 1.00 69.06 99 ASP A O 1
ATOM 827 N N . GLU A 1 100 ? -5.305 1.615 20.656 1.00 60.94 100 GLU A N 1
ATOM 828 C CA . GLU A 1 100 ? -6.397 0.642 20.737 1.00 60.94 100 GLU A CA 1
ATOM 829 C C . GLU A 1 100 ? -7.594 1.183 21.519 1.00 60.94 100 GLU A C 1
ATOM 831 O O . GLU A 1 100 ? -8.743 0.889 21.174 1.00 60.94 100 GLU A O 1
ATOM 836 N N . LYS A 1 101 ? -7.356 2.062 22.502 1.00 58.22 101 LYS A N 1
ATOM 837 C CA . LYS A 1 101 ? -8.431 2.691 23.283 1.00 58.22 101 LYS A CA 1
ATOM 838 C C . LYS A 1 101 ? -9.326 3.581 22.424 1.00 58.22 101 LYS A C 1
ATOM 840 O O . LYS A 1 101 ? -10.521 3.691 22.687 1.00 58.22 101 LYS A O 1
ATOM 845 N N . SER A 1 102 ? -8.775 4.183 21.370 1.00 56.03 102 SER A N 1
ATOM 846 C CA . SER A 1 102 ? -9.537 5.001 20.420 1.00 56.03 102 SER A CA 1
ATOM 847 C C . SER A 1 102 ? -10.428 4.161 19.498 1.00 56.03 102 SER A C 1
ATOM 849 O O . SER A 1 102 ? -11.351 4.693 18.881 1.00 56.03 102 SER A O 1
ATOM 851 N N . PHE A 1 103 ? -10.166 2.854 19.379 1.00 55.44 103 PHE A N 1
ATOM 852 C CA . PHE A 1 103 ? -10.837 1.992 18.411 1.00 55.44 103 PHE A CA 1
ATOM 853 C C . PHE A 1 103 ? -11.973 1.152 18.994 1.00 55.44 103 PHE A C 1
ATOM 855 O O . PHE A 1 103 ? -13.016 1.074 18.346 1.00 55.44 103 PHE A O 1
ATOM 862 N N . ASN A 1 104 ? -11.792 0.611 20.205 1.00 52.41 104 ASN A N 1
ATOM 863 C CA . ASN A 1 104 ? -12.740 -0.304 20.864 1.00 52.41 104 ASN A CA 1
ATOM 864 C C . ASN A 1 104 ? -13.949 0.390 21.513 1.00 52.41 104 ASN A C 1
ATOM 866 O O . ASN A 1 104 ? -14.894 -0.272 21.921 1.00 52.41 104 ASN A O 1
ATOM 870 N N . LYS A 1 105 ? -13.957 1.725 21.622 1.00 45.72 105 LYS A N 1
ATOM 871 C CA . LYS A 1 105 ? -15.094 2.468 22.202 1.00 45.72 105 LYS A CA 1
ATOM 872 C C . LYS A 1 105 ? -16.330 2.514 21.280 1.00 45.72 105 LYS A C 1
ATOM 874 O O . LYS A 1 105 ? -17.381 2.988 21.694 1.00 45.72 105 LYS A O 1
ATOM 879 N N . TYR A 1 106 ? -16.202 2.048 20.038 1.00 44.56 106 TYR A N 1
ATOM 880 C CA . TYR A 1 106 ? -17.210 2.220 18.985 1.00 44.56 106 TYR A CA 1
ATOM 881 C C . TYR A 1 106 ? -17.347 0.990 18.068 1.00 44.56 106 TYR A C 1
ATOM 883 O O . TYR A 1 106 ? -17.815 1.128 16.937 1.00 44.56 106 TYR A O 1
ATOM 891 N N . SER A 1 107 ? -16.852 -0.170 18.514 1.00 41.12 107 SER A N 1
ATOM 892 C CA . SER A 1 107 ? -17.049 -1.485 17.883 1.00 41.12 107 SER A CA 1
ATOM 893 C C . SER A 1 107 ? -18.345 -2.125 18.351 1.00 41.12 107 SER A C 1
ATOM 895 O O . SER A 1 107 ? -18.578 -2.062 19.578 1.00 41.12 107 SER A O 1
#

Foldseek 3Di:
DKDWDDDPPQVVCVQVVQAFWDKDLDFDPDADAQGLPDKDWDDPVCCQVVCRNRVDDPPNCPCVPRPIIIIRGTDDHDDDPDDQDDDDDPPDDTMDDDDPVSPVVVD

Mean predicted aligned error: 7.86 Å

Radius of gyration: 14.69 Å; Cα contacts (8 Å, |Δi|>4): 136; chains: 1; bounding box: 35×25×41 Å

Secondary structure (DSSP, 8-state):
-EEE---TTHHHHHHTTS--EEEESS-----SSSEEEEEEEE-HHHHHHTHHHH---GGG-GGGG-SSEEEEEEES----SSPPP--PPTT-SSEEEPPTHHHHTT-

InterPro domains:
  IPR015947 PUA-like superfamily [SSF88697] (1-96)

pLDDT: mean 76.55, std 11.35, range [41.12, 92.56]

Nearest PDB structures (foldseek):
  5jv4-assembly2_E  TM=2.981E-01  e=9.685E+00  Mycolicibacterium smegmatis

Sequence (107 aa):
MKGLVVKSPHIERMLDGEKTWGIRSKNTTIRGTIDIIDSKEISLQEYQDNEKYHYVSKDDGFVLNYKKIYAWVVRNPVRFKQQKPYKHPQGAVIWVNLDEKSFNKYS

Organism: Bacillus cereus (NCBI:txid1396)

Solvent-accessible surface area (backbone atoms only — not comparable to full-atom values): 6702 Å² total; per-residue (Å²): 89,79,43,79,68,66,60,83,70,57,44,57,34,29,52,71,64,63,29,34,34,47,82,36,71,60,80,65,89,73,67,50,97,55,26,33,78,47,57,42,81,48,54,72,65,56,52,64,77,42,30,79,34,48,76,58,64,88,81,66,58,65,68,79,74,41,96,44,41,17,41,32,34,47,46,81,48,72,77,68,97,61,86,73,92,75,85,81,61,89,88,62,80,49,66,40,8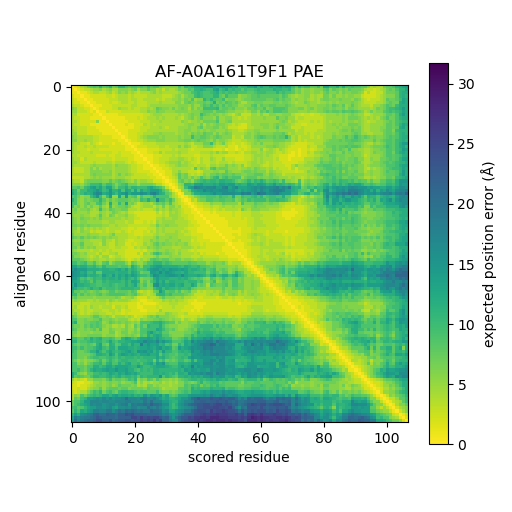5,41,65,59,76,78,54,64,80,78,111